Protein AF-A0A8H6CXV8-F1 (afdb_monomer_lite)

Sequence (121 aa):
MGSEIKETIWPDHPVPNKVKNLIHRFFELLDSQDSNVGDILADEIFAPDAHAQFGAQVFTGTEADLLFIAWVSMDLKNGEHVECEFVGRLQFEDAQGQKPKIKSYGIWADSSLLAKAIEKK

Foldseek 3Di:
DDDQCVVPDDDPPDQDVLVVVLVRVLVVLVPDPDPCSVVCCCPQAADVQADEDEDDDDDDDDPQKDKDKDKDWDQDPVRDIFIWIKIKMWGWDPSVDDRIHTRYIYIDTPCVRVVVRVPPD

Structure (mmCIF, N/CA/C/O backbone):
data_AF-A0A8H6CXV8-F1
#
_entry.id   AF-A0A8H6CXV8-F1
#
loop_
_atom_site.group_PDB
_atom_site.id
_atom_site.type_symbol
_atom_site.label_atom_id
_atom_site.label_alt_id
_atom_site.label_comp_id
_atom_site.label_asym_id
_atom_site.label_entity_id
_atom_site.label_seq_id
_atom_site.pdbx_PDB_ins_code
_atom_site.Cartn_x
_atom_site.Cartn_y
_atom_site.Cartn_z
_atom_site.occupancy
_atom_site.B_iso_or_equiv
_atom_site.auth_seq_id
_atom_site.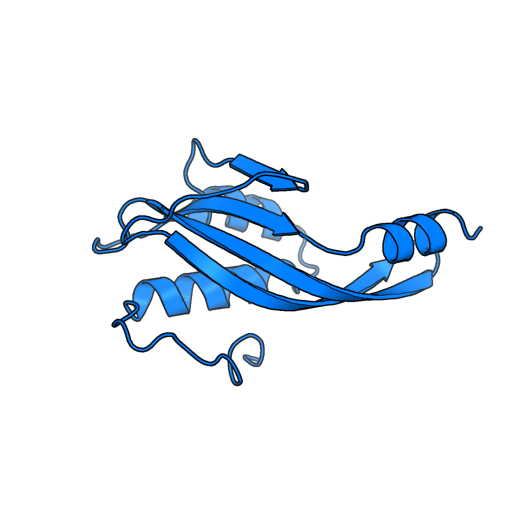auth_comp_id
_atom_site.auth_asym_id
_atom_site.auth_atom_id
_atom_site.pdbx_PDB_model_num
ATOM 1 N N . MET A 1 1 ? 4.090 19.402 0.349 1.00 33.19 1 MET A N 1
ATOM 2 C CA . MET A 1 1 ? 2.989 19.671 1.303 1.00 33.19 1 MET A CA 1
ATOM 3 C C . MET A 1 1 ? 1.665 19.271 0.657 1.00 33.19 1 MET A C 1
ATOM 5 O O . MET A 1 1 ? 1.073 20.084 -0.048 1.00 33.19 1 MET A O 1
ATOM 9 N N . GLY A 1 2 ? 1.234 18.033 0.920 1.00 46.00 2 GLY A N 1
ATOM 10 C CA . GLY A 1 2 ? -0.154 17.557 0.911 1.00 46.00 2 GLY A CA 1
ATOM 11 C C . GLY A 1 2 ? -0.923 17.686 -0.403 1.00 46.00 2 GLY A C 1
ATOM 12 O O . GLY A 1 2 ? -1.747 18.602 -0.548 1.00 46.00 2 GLY A O 1
ATOM 13 N N . SER A 1 3 ? -0.695 16.771 -1.341 1.00 52.19 3 SER A N 1
ATOM 14 C CA . SER A 1 3 ? -1.491 16.631 -2.577 1.00 52.19 3 SER A CA 1
ATOM 15 C C . SER A 1 3 ? -1.975 15.209 -2.863 1.00 52.19 3 SER A C 1
ATOM 17 O O . SER A 1 3 ? -2.804 15.027 -3.747 1.00 52.19 3 SER A O 1
ATOM 19 N N . GLU A 1 4 ? -1.540 14.224 -2.088 1.00 58.09 4 GLU A N 1
ATOM 20 C CA . GLU A 1 4 ? -1.535 12.808 -2.471 1.00 58.09 4 GLU A CA 1
ATOM 21 C C . GLU A 1 4 ? -2.951 12.206 -2.468 1.00 58.09 4 GLU A C 1
ATOM 23 O O . GLU A 1 4 ? -3.239 11.272 -3.207 1.00 58.09 4 GLU A O 1
ATOM 28 N N . ILE A 1 5 ? -3.870 12.790 -1.686 1.00 63.06 5 ILE A N 1
ATOM 29 C CA . ILE A 1 5 ? -5.283 12.372 -1.620 1.00 63.06 5 ILE A CA 1
ATOM 30 C C . ILE A 1 5 ? -6.288 13.505 -1.893 1.00 63.06 5 ILE A C 1
ATOM 32 O O . ILE A 1 5 ? -7.476 13.379 -1.589 1.00 63.06 5 ILE A O 1
ATOM 36 N N . LYS A 1 6 ? -5.839 14.654 -2.423 1.00 63.12 6 LYS A N 1
ATOM 37 C CA . LYS A 1 6 ? -6.711 15.835 -2.614 1.00 63.12 6 LYS A CA 1
ATOM 38 C C . LYS A 1 6 ? -7.843 15.592 -3.608 1.00 63.12 6 LYS A C 1
ATOM 40 O O . LYS A 1 6 ? -8.926 16.142 -3.434 1.00 63.12 6 LYS A O 1
ATOM 45 N N . GLU A 1 7 ? -7.590 14.763 -4.612 1.00 70.81 7 GLU A N 1
ATOM 46 C CA . GLU A 1 7 ? -8.563 14.400 -5.646 1.00 70.81 7 GLU A CA 1
ATOM 47 C C . GLU A 1 7 ? -9.193 13.022 -5.395 1.00 70.81 7 GLU A C 1
ATOM 49 O O . GLU A 1 7 ? -9.919 12.498 -6.237 1.00 70.81 7 GLU A O 1
ATOM 54 N N . THR A 1 8 ? -8.951 12.423 -4.221 1.00 75.38 8 THR A N 1
ATOM 55 C CA . THR A 1 8 ? -9.518 11.119 -3.875 1.00 75.38 8 THR A CA 1
ATOM 56 C C . THR A 1 8 ? -11.033 11.209 -3.738 1.00 75.38 8 THR A C 1
ATOM 58 O O . THR A 1 8 ? -11.567 11.866 -2.839 1.00 75.38 8 THR A O 1
ATOM 61 N N . ILE A 1 9 ? -11.727 10.473 -4.602 1.00 78.56 9 ILE A N 1
ATOM 62 C CA . ILE A 1 9 ? -13.159 10.219 -4.482 1.00 78.56 9 ILE A CA 1
ATOM 63 C C . ILE A 1 9 ? -13.344 9.126 -3.427 1.00 78.56 9 ILE A C 1
ATOM 65 O O . ILE A 1 9 ? -12.942 7.980 -3.620 1.00 78.56 9 ILE A O 1
ATOM 69 N N . TRP A 1 10 ? -13.924 9.492 -2.287 1.00 79.62 10 TRP A N 1
ATOM 70 C CA . TRP A 1 10 ? -14.222 8.546 -1.213 1.00 79.62 10 TRP A CA 1
ATOM 71 C C . TRP A 1 10 ? -15.539 7.811 -1.494 1.00 79.62 10 TRP A C 1
ATOM 73 O O . TRP A 1 10 ? -16.446 8.410 -2.073 1.00 79.62 10 TRP A O 1
ATOM 83 N N . PRO A 1 11 ? -15.672 6.544 -1.069 1.00 75.00 11 PRO A N 1
ATOM 84 C CA . PRO A 1 11 ? -16.929 5.816 -1.194 1.00 75.00 11 PRO A CA 1
ATOM 85 C C . PRO A 1 11 ? -18.032 6.458 -0.337 1.00 75.00 11 PRO A C 1
ATOM 87 O O . PRO A 1 11 ? -17.749 7.125 0.658 1.00 75.00 11 PRO A O 1
ATOM 90 N N . ASP A 1 12 ? -19.296 6.203 -0.693 1.00 72.81 12 ASP A N 1
ATOM 91 C CA . ASP A 1 12 ? -20.469 6.749 0.013 1.00 72.81 12 ASP A CA 1
ATOM 92 C C . ASP A 1 12 ? -20.591 6.260 1.468 1.00 72.81 12 ASP A C 1
ATOM 94 O O . ASP A 1 12 ? -21.276 6.877 2.287 1.00 72.81 12 ASP A O 1
ATOM 98 N N . HIS A 1 13 ? -19.917 5.159 1.822 1.00 74.38 13 HIS A N 1
ATOM 99 C CA . HIS A 1 13 ? -19.841 4.721 3.211 1.00 74.38 13 HIS A CA 1
ATOM 100 C C . HIS A 1 13 ? -18.845 5.596 4.000 1.00 74.38 13 HIS A C 1
ATOM 102 O O . HIS A 1 13 ? -17.766 5.930 3.503 1.00 74.38 13 HIS A O 1
ATOM 108 N N . PRO A 1 14 ? -19.149 5.957 5.259 1.00 74.44 14 PRO A N 1
ATOM 109 C CA . PRO A 1 14 ? -18.278 6.825 6.039 1.00 74.44 14 PRO A CA 1
ATOM 110 C C . PRO A 1 14 ? -16.946 6.130 6.359 1.00 74.44 14 PRO A C 1
ATOM 112 O O . PRO A 1 14 ? -16.880 5.230 7.196 1.00 74.44 14 PRO A O 1
ATOM 115 N N . VAL A 1 15 ? -15.869 6.576 5.709 1.00 78.12 15 VAL A N 1
ATOM 116 C CA . VAL A 1 15 ? -14.486 6.227 6.068 1.00 78.12 15 VAL A CA 1
ATOM 117 C C . VAL A 1 15 ? -14.028 7.143 7.212 1.00 78.12 15 VAL A C 1
ATOM 119 O O . VAL A 1 15 ? -14.034 8.368 7.033 1.00 78.12 15 VAL A O 1
ATOM 122 N N . PRO A 1 16 ? -13.607 6.609 8.376 1.00 84.94 16 PRO A N 1
ATOM 123 C CA . PRO A 1 16 ? -13.169 7.428 9.505 1.00 84.94 16 PRO A CA 1
ATOM 124 C C . PRO A 1 16 ? -12.003 8.358 9.144 1.00 84.94 16 PRO A C 1
ATOM 126 O O . PRO A 1 16 ? -11.038 7.940 8.506 1.00 84.94 16 PRO A O 1
ATOM 129 N N . ASN A 1 17 ? -12.023 9.603 9.635 1.00 82.69 17 ASN A N 1
ATOM 130 C CA . ASN A 1 17 ? -10.955 10.583 9.370 1.00 82.69 17 ASN A CA 1
ATOM 131 C C . ASN A 1 17 ? -9.560 10.082 9.779 1.00 82.69 17 ASN A C 1
ATOM 133 O O . ASN A 1 17 ? -8.568 10.432 9.151 1.00 82.69 17 ASN A O 1
ATOM 137 N N . LYS A 1 18 ? -9.476 9.224 10.803 1.00 82.25 18 LYS A N 1
ATOM 138 C CA . LYS A 1 18 ? -8.210 8.609 11.223 1.00 82.25 18 LYS A CA 1
ATOM 139 C C . LYS A 1 18 ? -7.630 7.683 10.155 1.00 82.25 18 LYS A C 1
ATOM 141 O O . LYS A 1 18 ? -6.426 7.708 9.939 1.00 82.25 18 LYS A O 1
ATOM 146 N N . VAL A 1 19 ? -8.483 6.916 9.474 1.00 84.38 19 VAL A N 1
ATOM 147 C CA . VAL A 1 19 ? -8.083 6.048 8.358 1.00 84.38 19 VAL A CA 1
ATOM 148 C C . VAL A 1 19 ? -7.614 6.904 7.183 1.00 84.38 19 VAL A C 1
ATOM 150 O O . VAL A 1 19 ? -6.556 6.639 6.627 1.00 84.38 19 VAL A O 1
ATOM 153 N N . LYS A 1 20 ? -8.320 8.000 6.872 1.00 83.62 20 LYS A N 1
ATOM 154 C CA . LYS A 1 20 ? -7.889 8.951 5.831 1.00 83.62 20 LYS A CA 1
ATOM 155 C C . LYS A 1 20 ? -6.518 9.562 6.135 1.00 83.62 20 LYS A C 1
ATOM 157 O O . LYS A 1 20 ? -5.662 9.607 5.258 1.00 83.62 20 LYS A O 1
ATOM 162 N N . ASN A 1 21 ? -6.291 9.974 7.382 1.00 85.44 21 ASN A N 1
ATOM 163 C CA . ASN A 1 21 ? -5.007 10.526 7.820 1.00 85.44 21 ASN A CA 1
ATOM 164 C C . ASN A 1 21 ? -3.883 9.480 7.786 1.00 85.44 21 ASN A C 1
ATOM 166 O O . ASN A 1 21 ? -2.755 9.817 7.437 1.00 85.44 21 ASN A O 1
ATOM 170 N N . LEU A 1 22 ? -4.180 8.220 8.123 1.00 86.06 22 LEU A N 1
ATOM 171 C CA . LEU A 1 22 ? -3.223 7.117 8.016 1.00 86.06 22 LEU A CA 1
ATOM 172 C C . LEU A 1 22 ? -2.824 6.870 6.555 1.00 86.06 22 LEU A C 1
ATOM 174 O O . LEU A 1 22 ? -1.637 6.758 6.270 1.00 86.06 22 LEU A O 1
ATOM 178 N N . ILE A 1 23 ? -3.796 6.843 5.637 1.00 84.25 23 ILE A N 1
ATOM 179 C CA . ILE A 1 23 ? -3.558 6.678 4.194 1.00 84.25 23 ILE A CA 1
ATOM 180 C C . ILE A 1 23 ? -2.730 7.845 3.645 1.00 84.25 23 ILE A C 1
ATOM 182 O O . ILE A 1 23 ? -1.753 7.613 2.941 1.00 84.25 23 ILE A O 1
ATOM 186 N N . HIS A 1 24 ? -3.072 9.087 4.007 1.00 86.00 24 HIS A N 1
ATOM 187 C CA . HIS A 1 24 ? -2.284 10.263 3.628 1.00 86.00 24 HIS A CA 1
ATOM 18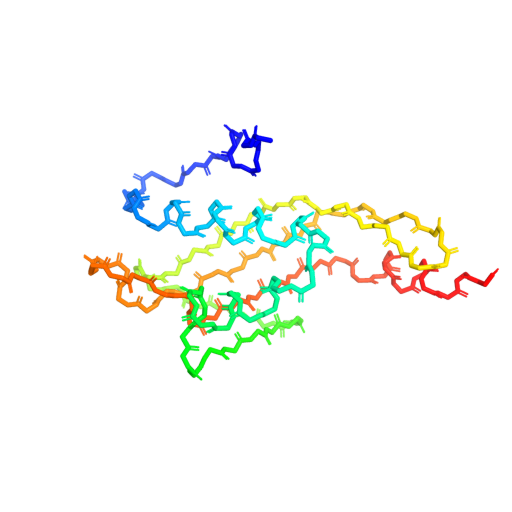8 C C . HIS A 1 24 ? -0.832 10.124 4.089 1.00 86.00 24 HIS A C 1
ATOM 190 O O . HIS A 1 24 ? 0.088 10.278 3.294 1.00 86.00 24 HIS A O 1
ATOM 196 N N . ARG A 1 25 ? -0.620 9.798 5.370 1.00 85.19 25 ARG A N 1
ATOM 197 C CA . ARG A 1 25 ? 0.723 9.650 5.939 1.00 85.19 25 ARG A CA 1
ATOM 198 C C . ARG A 1 25 ? 1.500 8.506 5.290 1.00 85.19 25 ARG A C 1
ATOM 200 O O . ARG A 1 25 ? 2.704 8.622 5.117 1.00 85.19 25 ARG A O 1
ATOM 207 N N . PHE A 1 26 ? 0.828 7.413 4.941 1.00 86.50 26 PHE A N 1
ATOM 208 C CA . PHE A 1 26 ? 1.444 6.300 4.231 1.00 86.50 26 PHE A CA 1
ATOM 209 C C . PHE A 1 26 ? 1.986 6.732 2.863 1.00 86.50 26 PHE A C 1
ATOM 211 O O . PHE A 1 26 ? 3.162 6.507 2.601 1.00 86.50 26 PHE A O 1
ATOM 218 N N . PHE A 1 27 ? 1.178 7.394 2.028 1.00 83.00 27 PHE A N 1
ATOM 219 C CA . PHE A 1 27 ? 1.639 7.865 0.715 1.00 83.00 27 PHE A CA 1
ATOM 220 C C . PHE A 1 27 ? 2.701 8.961 0.818 1.00 83.00 27 PHE A C 1
ATOM 222 O O . PHE A 1 27 ? 3.706 8.893 0.124 1.00 83.00 27 PHE A O 1
ATOM 229 N N . GLU A 1 28 ? 2.550 9.892 1.759 1.00 85.81 28 GLU A N 1
ATOM 230 C CA . GLU A 1 28 ? 3.559 10.925 2.018 1.00 85.81 28 GLU A CA 1
ATOM 231 C C . GLU A 1 28 ? 4.918 10.323 2.416 1.00 85.81 28 GLU A C 1
ATOM 233 O O . GLU A 1 28 ? 5.966 10.820 2.009 1.00 85.81 28 GLU A O 1
ATOM 238 N N . LEU A 1 29 ? 4.915 9.230 3.188 1.00 83.19 29 LEU A N 1
ATOM 239 C CA . LEU A 1 29 ? 6.134 8.498 3.528 1.00 83.19 29 LEU A CA 1
ATOM 240 C C . LEU A 1 29 ? 6.715 7.752 2.324 1.00 83.19 29 LEU A C 1
ATOM 242 O O . LEU A 1 29 ? 7.930 7.748 2.172 1.00 83.19 29 LEU A O 1
ATOM 246 N N . LEU A 1 30 ? 5.882 7.145 1.472 1.00 79.88 30 LEU A N 1
ATOM 247 C CA . LEU A 1 30 ? 6.355 6.468 0.259 1.00 79.88 30 LEU A CA 1
ATOM 248 C C . LEU A 1 30 ? 6.999 7.430 -0.750 1.00 79.88 30 LEU A C 1
ATOM 250 O O . LEU A 1 30 ? 7.944 7.033 -1.428 1.00 79.88 30 LEU A O 1
ATOM 254 N N . ASP A 1 31 ? 6.523 8.673 -0.815 1.00 80.62 31 ASP A N 1
ATOM 255 C CA . ASP A 1 31 ? 7.089 9.718 -1.675 1.00 80.62 31 ASP A CA 1
ATOM 256 C C . ASP A 1 31 ? 8.349 10.374 -1.075 1.00 80.62 31 ASP A C 1
ATOM 258 O O . ASP A 1 31 ? 9.085 11.082 -1.770 1.00 80.62 31 ASP A O 1
ATOM 262 N N . SER A 1 32 ? 8.626 10.154 0.215 1.00 80.56 32 SER A N 1
ATOM 263 C CA . SER A 1 32 ? 9.823 10.683 0.870 1.00 80.56 32 SER A CA 1
ATOM 264 C C . SER A 1 32 ? 11.077 9.884 0.503 1.00 80.56 32 SER A C 1
ATOM 266 O O . SER A 1 32 ? 11.073 8.657 0.428 1.00 80.56 32 SER A O 1
ATOM 268 N N . GLN A 1 33 ? 12.195 10.594 0.330 1.00 76.50 33 GLN A N 1
ATOM 269 C CA . GLN A 1 33 ? 13.518 10.004 0.087 1.00 76.50 33 GLN A CA 1
ATOM 270 C C . GLN A 1 33 ? 14.359 9.857 1.367 1.00 76.50 33 GLN A C 1
ATOM 272 O O . GLN A 1 33 ? 15.539 9.503 1.292 1.00 76.50 33 GLN A O 1
ATOM 277 N N . ASP A 1 34 ? 13.785 10.141 2.539 1.00 81.31 34 ASP A N 1
ATOM 278 C CA . ASP A 1 34 ? 14.510 10.076 3.807 1.00 81.31 34 ASP A CA 1
ATOM 279 C C . ASP A 1 34 ? 14.862 8.627 4.191 1.00 81.31 34 ASP A C 1
ATOM 281 O O . ASP A 1 34 ? 14.101 7.679 3.990 1.00 81.31 34 ASP A O 1
ATOM 285 N N . SER A 1 35 ? 16.034 8.433 4.797 1.00 80.81 35 SER A N 1
ATOM 286 C CA . SER A 1 35 ? 16.547 7.092 5.112 1.00 80.81 35 SER A CA 1
ATOM 287 C C . SER A 1 35 ? 15.816 6.385 6.259 1.00 80.81 35 SER A C 1
ATOM 289 O O . SER A 1 35 ? 15.900 5.165 6.364 1.00 80.81 35 SER A O 1
ATOM 291 N N . ASN A 1 36 ? 15.100 7.125 7.109 1.00 83.69 36 ASN A N 1
ATOM 292 C CA . ASN A 1 36 ? 14.343 6.604 8.255 1.00 83.69 36 ASN A CA 1
ATOM 293 C C . ASN A 1 36 ? 12.887 6.240 7.916 1.00 83.69 36 ASN A C 1
ATOM 295 O O . ASN A 1 36 ? 12.154 5.776 8.788 1.00 83.69 36 ASN A O 1
ATOM 299 N N . VAL A 1 37 ? 12.457 6.439 6.666 1.00 81.56 37 VAL A N 1
ATOM 300 C CA . VAL A 1 37 ? 11.090 6.135 6.213 1.00 81.56 37 VAL A CA 1
ATOM 301 C C . VAL A 1 37 ? 10.728 4.676 6.483 1.00 81.56 37 VAL A C 1
ATOM 303 O O . VAL A 1 37 ? 9.622 4.395 6.939 1.00 81.56 37 VAL A O 1
ATOM 306 N N . GLY A 1 38 ? 11.666 3.749 6.259 1.00 72.12 38 GLY A N 1
ATOM 307 C CA . GLY A 1 38 ? 11.448 2.318 6.485 1.00 72.12 38 GLY A CA 1
ATOM 308 C C . GLY A 1 38 ? 11.086 1.982 7.935 1.00 72.12 38 GLY A C 1
ATOM 309 O O . GLY A 1 38 ? 10.135 1.236 8.165 1.00 72.12 38 GLY A O 1
ATOM 310 N N . ASP A 1 39 ? 11.785 2.583 8.900 1.00 80.62 39 ASP A N 1
ATOM 311 C CA . ASP A 1 39 ? 11.534 2.363 10.328 1.00 80.62 39 ASP A CA 1
ATOM 312 C C . ASP A 1 39 ? 10.170 2.939 10.737 1.00 80.62 39 ASP A C 1
ATOM 314 O O . ASP A 1 39 ? 9.379 2.277 11.406 1.00 80.62 39 ASP A O 1
ATOM 318 N N . ILE A 1 40 ? 9.832 4.138 10.246 1.00 82.06 40 ILE A N 1
ATOM 319 C CA . ILE A 1 40 ? 8.536 4.780 10.518 1.00 82.06 40 ILE A CA 1
ATOM 320 C C . ILE A 1 40 ? 7.386 3.951 9.931 1.00 82.06 40 ILE A C 1
ATOM 322 O O . ILE A 1 40 ? 6.352 3.771 10.580 1.00 82.06 40 ILE A O 1
ATOM 326 N N . LEU A 1 41 ? 7.551 3.425 8.712 1.00 79.62 41 LEU A N 1
ATOM 327 C CA . LEU A 1 41 ? 6.562 2.545 8.092 1.00 79.62 41 LEU A CA 1
ATOM 328 C C . LEU A 1 41 ? 6.334 1.290 8.947 1.00 79.62 41 LEU A C 1
ATOM 330 O O . LEU A 1 41 ? 5.183 0.935 9.204 1.00 79.62 41 LEU A O 1
ATOM 334 N N . ALA A 1 42 ? 7.402 0.640 9.413 1.00 76.44 42 ALA A N 1
ATOM 335 C CA . ALA A 1 42 ? 7.305 -0.581 10.209 1.00 76.44 42 ALA A CA 1
ATOM 336 C C . ALA A 1 42 ? 6.681 -0.345 11.598 1.00 76.44 42 ALA A C 1
ATOM 338 O O . ALA A 1 42 ? 5.786 -1.086 12.006 1.00 76.44 42 ALA A O 1
ATOM 339 N N . ASP A 1 43 ? 7.110 0.699 12.307 1.00 80.75 43 ASP A N 1
ATOM 340 C CA . ASP A 1 43 ? 6.709 0.929 13.698 1.00 80.75 43 ASP A CA 1
ATOM 341 C C . ASP A 1 43 ? 5.327 1.589 13.812 1.00 80.75 43 ASP A C 1
ATOM 343 O O . ASP A 1 43 ? 4.499 1.225 14.666 1.00 80.75 43 ASP A O 1
ATOM 347 N N . GLU A 1 44 ? 5.053 2.564 12.943 1.00 83.81 44 GLU A N 1
ATOM 348 C CA . GLU A 1 44 ? 3.900 3.453 13.081 1.00 83.81 44 GLU A CA 1
ATOM 349 C C . GLU A 1 44 ? 2.763 3.158 12.102 1.00 83.81 44 GLU A C 1
ATOM 351 O O . GLU A 1 44 ? 1.606 3.405 12.449 1.00 83.81 44 GLU A O 1
ATOM 356 N N . ILE A 1 45 ? 3.061 2.636 10.907 1.00 85.38 45 ILE A N 1
ATOM 357 C CA . ILE A 1 45 ? 2.063 2.472 9.838 1.00 85.38 45 ILE A CA 1
ATOM 358 C C . ILE A 1 45 ? 1.561 1.029 9.738 1.00 85.38 45 ILE A C 1
ATOM 360 O O . ILE A 1 45 ? 0.347 0.796 9.701 1.00 85.38 45 ILE A O 1
ATOM 364 N N . PHE A 1 46 ? 2.471 0.057 9.739 1.00 81.75 46 PHE A N 1
ATOM 365 C CA . PHE A 1 46 ? 2.131 -1.358 9.652 1.00 81.75 46 PHE A CA 1
ATOM 366 C C . PHE A 1 46 ? 1.872 -1.991 11.030 1.00 81.75 46 PHE A C 1
ATOM 368 O O . PHE A 1 46 ? 2.408 -1.590 12.073 1.00 81.75 46 PHE A O 1
ATOM 375 N N . ALA A 1 47 ? 0.984 -2.984 11.044 1.00 80.50 47 ALA A N 1
ATOM 376 C CA . ALA A 1 47 ? 0.845 -3.907 12.165 1.00 80.50 47 ALA A CA 1
ATOM 377 C C . ALA A 1 47 ? 2.065 -4.851 12.238 1.00 80.50 47 ALA A C 1
ATOM 379 O O . ALA A 1 47 ? 2.672 -5.133 11.204 1.00 80.50 47 ALA A O 1
ATOM 380 N N . PRO A 1 48 ? 2.43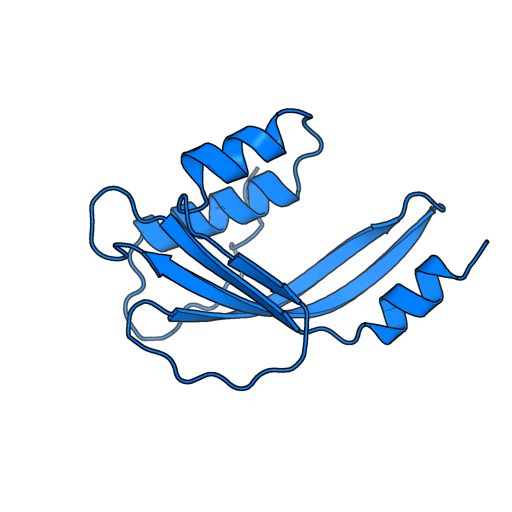3 -5.370 13.426 1.00 71.31 48 PRO A N 1
ATOM 381 C CA . PRO A 1 48 ? 3.582 -6.271 13.567 1.00 71.31 48 PRO A CA 1
ATOM 382 C C . PRO A 1 48 ? 3.492 -7.551 12.719 1.00 71.31 48 PRO A C 1
ATOM 384 O O . PRO A 1 48 ? 4.515 -8.139 12.386 1.00 71.31 48 PRO A O 1
ATOM 387 N N . ASP A 1 49 ? 2.275 -7.988 12.387 1.00 73.94 49 ASP A N 1
ATOM 388 C CA . ASP A 1 49 ? 1.973 -9.155 11.552 1.00 73.94 49 ASP A CA 1
ATOM 389 C C . ASP A 1 49 ? 1.520 -8.764 10.134 1.00 73.94 49 ASP A C 1
ATOM 391 O O . ASP A 1 49 ? 0.850 -9.541 9.452 1.00 73.94 49 ASP A O 1
ATOM 395 N N . ALA A 1 50 ? 1.838 -7.545 9.690 1.00 67.81 50 ALA A N 1
ATOM 396 C CA . ALA A 1 50 ? 1.375 -7.061 8.404 1.00 67.81 50 ALA A CA 1
ATOM 397 C C . ALA A 1 50 ? 2.083 -7.743 7.227 1.00 67.81 50 ALA A C 1
ATOM 399 O O . ALA A 1 50 ? 3.285 -8.015 7.252 1.00 67.81 50 ALA A O 1
ATOM 400 N N . HIS A 1 51 ? 1.331 -7.949 6.147 1.00 64.75 51 HIS A N 1
ATOM 401 C CA . HIS A 1 51 ? 1.841 -8.527 4.906 1.00 64.75 51 HIS A CA 1
ATOM 402 C C . HIS A 1 51 ? 1.608 -7.583 3.721 1.00 64.75 51 HIS A C 1
ATOM 404 O O . HIS A 1 51 ? 0.474 -7.171 3.455 1.00 64.75 51 HIS A O 1
ATOM 410 N N . ALA A 1 52 ? 2.678 -7.287 2.977 1.00 54.19 52 ALA A N 1
ATOM 411 C CA . ALA A 1 52 ? 2.607 -6.624 1.678 1.00 54.19 52 ALA A CA 1
ATOM 412 C C . ALA A 1 52 ? 2.651 -7.674 0.561 1.00 54.19 52 ALA A C 1
ATOM 414 O O . ALA A 1 52 ? 3.515 -8.554 0.568 1.00 54.19 52 ALA A O 1
ATOM 415 N N . GLN A 1 53 ? 1.723 -7.597 -0.391 1.00 61.84 53 GLN A N 1
ATOM 416 C CA . GLN A 1 53 ? 1.603 -8.578 -1.466 1.00 61.84 53 GLN A CA 1
ATOM 417 C C . GLN A 1 53 ? 1.436 -7.902 -2.827 1.00 61.84 53 GLN A C 1
ATOM 419 O O . GLN A 1 53 ? 0.638 -6.988 -3.002 1.00 61.84 53 GLN A O 1
ATOM 424 N N . PHE A 1 54 ? 2.159 -8.402 -3.824 1.00 54.38 54 PHE A N 1
ATOM 425 C CA . PHE A 1 54 ? 2.118 -7.905 -5.196 1.00 54.38 54 PHE A CA 1
ATOM 426 C C . PHE A 1 54 ? 1.720 -9.075 -6.110 1.00 54.38 54 PHE A C 1
ATOM 428 O O . PHE A 1 54 ? 2.456 -10.059 -6.182 1.00 54.38 54 PHE A O 1
ATOM 435 N N . GLY A 1 55 ? 0.557 -9.016 -6.776 1.00 53.94 55 GLY A N 1
ATOM 436 C CA . GLY A 1 55 ? 0.145 -10.033 -7.764 1.00 53.94 55 GLY A CA 1
ATOM 437 C C . GLY A 1 55 ? -1.213 -10.729 -7.553 1.00 53.94 55 GLY A C 1
ATOM 438 O O . GLY A 1 55 ? -1.909 -10.526 -6.564 1.00 53.94 55 GLY A O 1
ATOM 439 N N . ALA A 1 56 ? -1.604 -11.533 -8.552 1.00 43.03 56 ALA A N 1
ATOM 440 C CA . ALA A 1 56 ? -2.968 -11.991 -8.857 1.00 43.03 56 ALA A CA 1
ATOM 441 C C . ALA A 1 56 ? -3.676 -12.810 -7.755 1.00 43.03 56 ALA A C 1
ATOM 443 O O . ALA A 1 56 ? -3.409 -13.999 -7.586 1.00 43.03 56 ALA A O 1
ATOM 444 N N . GLN A 1 57 ? -4.649 -12.197 -7.073 1.00 50.62 57 GLN A N 1
ATOM 445 C CA . GLN A 1 57 ? -5.617 -12.861 -6.191 1.00 50.62 57 GLN A CA 1
ATOM 446 C C . GLN A 1 57 ? -6.979 -12.142 -6.244 1.00 50.62 57 GLN A C 1
ATOM 448 O O . GLN A 1 57 ? -7.052 -10.965 -6.586 1.00 50.62 57 GLN A O 1
ATOM 453 N N . VAL A 1 58 ? -8.057 -12.867 -5.923 1.00 42.94 58 VAL A N 1
ATOM 454 C CA . VAL A 1 58 ? -9.439 -12.359 -5.814 1.00 42.94 58 VAL A CA 1
ATOM 455 C C . VAL A 1 58 ? -9.782 -12.178 -4.336 1.00 42.94 58 VAL A C 1
ATOM 457 O O . VAL A 1 58 ? -9.463 -13.053 -3.532 1.00 42.94 58 VAL A O 1
ATOM 460 N N . PHE A 1 59 ? -10.457 -11.079 -3.981 1.00 47.09 59 PHE A N 1
ATOM 461 C CA . PHE A 1 59 ? -10.784 -10.748 -2.591 1.00 47.09 59 PHE A CA 1
ATOM 462 C C . PHE A 1 59 ? -12.276 -10.510 -2.365 1.00 47.09 59 PHE A C 1
ATOM 464 O O . PHE A 1 59 ? -12.991 -10.021 -3.236 1.00 47.09 59 PHE A O 1
ATOM 471 N N . THR A 1 60 ? -12.714 -10.820 -1.148 1.00 41.62 60 THR A N 1
ATOM 472 C CA . THR A 1 60 ? -14.022 -10.477 -0.575 1.00 41.62 60 THR A CA 1
ATOM 473 C C . THR A 1 60 ? -13.800 -9.529 0.601 1.00 41.62 60 THR A C 1
ATOM 475 O O . THR A 1 60 ? -13.074 -9.886 1.530 1.00 41.62 60 THR A O 1
ATOM 478 N N . GLY A 1 61 ? -14.392 -8.333 0.550 1.00 44.97 61 GLY A N 1
ATOM 479 C CA . GLY A 1 61 ? -14.189 -7.285 1.556 1.00 44.97 61 GLY A CA 1
ATOM 480 C C . GLY A 1 61 ? -15.067 -7.425 2.803 1.00 44.97 61 GLY A C 1
ATOM 481 O O . GLY A 1 61 ? -16.192 -7.920 2.738 1.00 44.97 61 GLY A O 1
ATOM 482 N N . THR A 1 62 ? -14.542 -6.958 3.936 1.00 55.00 62 THR A N 1
ATOM 483 C CA . THR A 1 62 ? -15.282 -6.656 5.176 1.00 55.00 62 THR A CA 1
ATOM 484 C C . THR A 1 62 ? -15.178 -5.149 5.464 1.00 55.00 62 THR A C 1
ATOM 486 O O . THR A 1 62 ? -14.479 -4.439 4.751 1.00 55.00 62 THR A O 1
ATOM 489 N N . GLU A 1 63 ? -15.844 -4.625 6.500 1.00 56.97 63 GLU A N 1
ATOM 490 C CA . GLU A 1 63 ? -15.884 -3.174 6.805 1.00 56.97 63 GLU A CA 1
ATOM 491 C C . GLU A 1 63 ? -14.510 -2.495 7.031 1.00 56.97 63 GLU A C 1
ATOM 493 O O . GLU A 1 63 ? -14.432 -1.268 7.050 1.00 56.97 63 GLU A O 1
ATOM 498 N N . ALA A 1 64 ? -13.425 -3.259 7.195 1.00 70.50 64 ALA A N 1
ATOM 499 C CA . ALA A 1 64 ? -12.061 -2.757 7.404 1.00 70.50 64 ALA A CA 1
ATOM 500 C C . ALA A 1 64 ? -11.158 -2.910 6.163 1.00 70.50 64 ALA A C 1
ATOM 502 O O . ALA A 1 64 ? -9.937 -3.010 6.292 1.00 70.50 64 ALA A O 1
ATOM 503 N N . ASP A 1 65 ? -11.752 -2.972 4.974 1.00 78.81 65 ASP A N 1
ATOM 504 C CA . ASP A 1 65 ? -11.064 -3.202 3.707 1.00 78.81 65 ASP A CA 1
ATOM 505 C C . ASP A 1 65 ? -11.349 -2.058 2.726 1.00 78.81 65 ASP A C 1
ATOM 507 O O . ASP A 1 65 ? -12.506 -1.740 2.452 1.00 78.81 65 ASP A O 1
ATOM 511 N N . LEU A 1 66 ? -10.297 -1.423 2.212 1.00 82.38 66 LEU A N 1
ATOM 512 C CA . LEU A 1 66 ? -10.386 -0.332 1.247 1.00 82.38 66 LEU A CA 1
ATOM 513 C C . LEU A 1 66 ? -9.729 -0.749 -0.063 1.00 82.38 66 LEU A C 1
ATOM 515 O O . LEU A 1 66 ? -8.513 -0.919 -0.125 1.00 82.38 66 LEU A O 1
ATOM 519 N N . LEU A 1 67 ? -10.532 -0.836 -1.120 1.00 84.06 67 LEU A N 1
ATOM 520 C CA . LEU A 1 67 ? -10.049 -0.940 -2.492 1.00 84.06 67 LEU A CA 1
ATOM 521 C C . LEU A 1 67 ? -10.022 0.457 -3.115 1.00 84.06 67 LEU A C 1
ATOM 523 O O . LEU A 1 67 ? -10.999 1.199 -3.014 1.00 84.06 67 LEU A O 1
ATOM 527 N N . PHE A 1 68 ? -8.924 0.812 -3.766 1.00 77.94 68 PHE A N 1
ATOM 528 C CA . PHE A 1 68 ? -8.778 2.081 -4.463 1.00 77.94 68 PHE A CA 1
ATOM 529 C C . PHE A 1 68 ? -8.054 1.885 -5.790 1.00 77.94 68 PHE A C 1
ATOM 531 O O . PHE A 1 68 ? -7.330 0.913 -5.991 1.00 77.94 68 PHE A O 1
ATOM 538 N N . ILE A 1 69 ? -8.268 2.825 -6.700 1.00 82.69 69 ILE A N 1
ATOM 539 C CA . ILE A 1 69 ? -7.526 2.933 -7.950 1.00 82.69 69 ILE A CA 1
ATOM 540 C C . ILE A 1 69 ? -6.681 4.191 -7.828 1.00 82.69 69 ILE A C 1
ATOM 542 O O . ILE A 1 69 ? -7.176 5.229 -7.387 1.00 82.69 69 ILE A O 1
ATOM 546 N N . ALA A 1 70 ? -5.405 4.078 -8.153 1.00 79.44 70 ALA A N 1
ATOM 547 C CA . ALA A 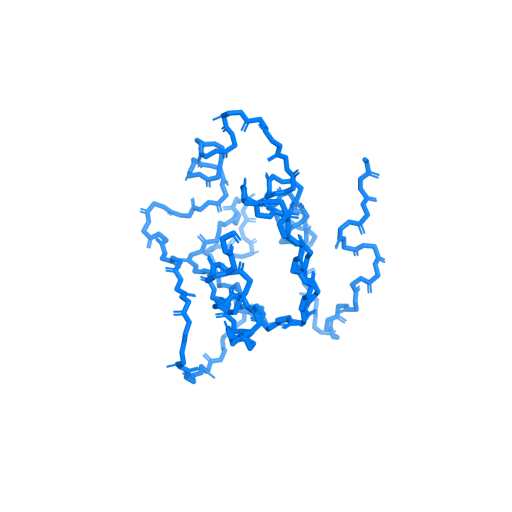1 70 ? -4.455 5.166 -8.058 1.00 79.44 70 ALA A CA 1
ATOM 548 C C . ALA A 1 70 ? -3.490 5.131 -9.238 1.00 79.44 70 ALA A C 1
ATOM 550 O O . ALA A 1 70 ? -3.408 4.164 -9.994 1.00 79.44 70 ALA A O 1
ATOM 551 N N . TRP A 1 71 ? -2.764 6.225 -9.388 1.00 82.62 71 TRP A N 1
ATOM 552 C CA . TRP A 1 71 ? -1.712 6.373 -10.374 1.00 82.62 71 TRP A CA 1
ATOM 553 C C . TRP A 1 71 ? -0.371 6.411 -9.654 1.00 82.62 71 TRP A C 1
ATOM 555 O O . TRP A 1 71 ? -0.261 7.036 -8.600 1.00 82.62 71 TRP A O 1
ATOM 565 N N . VAL A 1 72 ? 0.631 5.724 -10.195 1.00 82.69 72 VAL A N 1
ATOM 566 C CA . VAL A 1 72 ? 1.993 5.729 -9.664 1.00 82.69 72 VAL A CA 1
ATOM 567 C C . VAL A 1 72 ? 2.961 6.205 -10.734 1.00 82.69 72 VAL A C 1
ATOM 569 O O . VAL A 1 72 ? 2.858 5.823 -11.898 1.00 82.69 72 VAL A O 1
ATOM 572 N N . SER A 1 73 ? 3.900 7.042 -10.312 1.00 84.75 73 SER A N 1
ATOM 573 C CA . SER A 1 73 ? 5.006 7.548 -11.115 1.00 84.75 73 SER A CA 1
ATOM 574 C C . SER A 1 73 ? 6.301 7.163 -10.398 1.00 84.75 73 SER A C 1
ATOM 576 O O . SER A 1 73 ? 6.433 7.380 -9.194 1.00 84.75 73 SER A O 1
ATOM 578 N N . MET A 1 74 ? 7.206 6.482 -11.097 1.00 82.38 74 MET A N 1
ATOM 579 C CA . MET A 1 74 ? 8.417 5.883 -10.537 1.00 82.38 74 MET A CA 1
ATOM 580 C C . MET A 1 74 ? 9.637 6.259 -11.369 1.00 82.38 74 MET A C 1
ATOM 582 O O . MET A 1 74 ? 9.718 5.924 -12.551 1.00 82.38 74 MET A O 1
ATOM 586 N N . ASP A 1 75 ? 10.637 6.842 -10.715 1.00 84.44 75 ASP A N 1
ATOM 587 C CA . ASP A 1 75 ? 11.976 7.001 -11.276 1.00 84.44 75 ASP A CA 1
ATOM 588 C C . ASP A 1 75 ? 12.857 5.812 -10.883 1.00 84.44 75 ASP A C 1
ATOM 590 O O . ASP A 1 75 ? 13.099 5.529 -9.705 1.00 84.44 75 ASP A O 1
ATOM 594 N N . LEU A 1 76 ? 13.354 5.092 -11.885 1.00 83.69 76 LEU A N 1
ATOM 595 C CA . LEU A 1 76 ? 14.229 3.945 -11.693 1.00 83.69 76 LEU A CA 1
ATOM 596 C C . LEU A 1 76 ? 15.695 4.385 -11.637 1.00 83.69 76 LEU A C 1
ATOM 598 O O . LEU A 1 76 ? 16.122 5.356 -12.259 1.00 83.69 76 LEU A O 1
ATOM 602 N N . LYS A 1 77 ? 16.525 3.609 -10.930 1.00 81.81 77 LYS A N 1
ATOM 603 C CA . LYS A 1 77 ? 17.967 3.895 -10.788 1.00 81.81 77 LYS A CA 1
ATOM 604 C C . LYS A 1 77 ? 18.738 3.891 -12.114 1.00 81.81 77 LYS A C 1
ATOM 606 O O . LYS A 1 77 ? 19.836 4.435 -12.163 1.00 81.81 77 LYS A O 1
ATOM 611 N N . ASN A 1 78 ? 18.201 3.261 -13.160 1.00 83.50 78 ASN A N 1
ATOM 612 C CA . ASN A 1 78 ? 18.770 3.289 -14.511 1.00 83.50 78 ASN A CA 1
ATOM 613 C C . ASN A 1 78 ? 18.398 4.564 -15.295 1.00 83.50 78 ASN A C 1
ATOM 615 O O . ASN A 1 78 ? 18.824 4.706 -16.435 1.00 83.50 78 ASN A O 1
ATOM 619 N N . GLY A 1 79 ? 17.644 5.490 -14.695 1.00 84.62 79 GLY A N 1
ATOM 620 C CA . GLY A 1 79 ? 17.206 6.736 -15.322 1.00 84.62 79 GLY A CA 1
ATOM 621 C C . GLY A 1 79 ? 15.926 6.611 -16.148 1.00 84.62 79 GLY A C 1
ATOM 622 O O . GLY A 1 79 ? 15.488 7.609 -16.714 1.00 84.62 79 GLY A O 1
ATOM 623 N N . GLU A 1 80 ? 15.318 5.423 -16.225 1.00 87.06 80 GLU A N 1
ATOM 624 C CA . GLU A 1 80 ? 14.004 5.259 -16.846 1.00 87.06 80 GLU A CA 1
ATOM 625 C C . GLU A 1 80 ? 12.896 5.723 -15.895 1.00 87.06 80 GLU A C 1
ATOM 627 O O . GLU A 1 80 ? 12.969 5.541 -14.679 1.00 87.06 80 GLU A O 1
ATOM 632 N N . HIS A 1 81 ? 11.843 6.276 -16.483 1.00 85.25 81 HIS A N 1
ATOM 633 C CA . HIS A 1 81 ? 10.656 6.741 -15.785 1.00 85.25 81 HIS A CA 1
ATOM 634 C C . HIS A 1 81 ? 9.469 5.854 -16.162 1.00 85.25 81 HIS A C 1
ATOM 636 O O . HIS A 1 81 ? 9.244 5.585 -17.347 1.00 85.25 81 HIS A O 1
ATOM 642 N N . VAL A 1 82 ? 8.726 5.379 -15.167 1.00 84.81 82 VAL A N 1
ATOM 643 C CA . VAL A 1 82 ? 7.563 4.509 -15.358 1.00 84.81 82 VAL A CA 1
ATOM 644 C C . VAL A 1 82 ? 6.354 5.129 -14.698 1.00 84.81 82 VAL A C 1
ATOM 646 O O . VAL A 1 82 ? 6.360 5.443 -13.516 1.00 84.81 82 VAL A O 1
ATOM 649 N N . GLU A 1 83 ? 5.291 5.218 -15.474 1.00 86.25 83 GLU A N 1
ATOM 650 C CA . GLU A 1 83 ? 4.020 5.778 -15.066 1.00 86.25 83 GLU A CA 1
ATOM 651 C C . GLU A 1 83 ? 2.922 4.763 -15.375 1.00 86.25 83 GLU A C 1
ATOM 653 O O . GLU A 1 83 ? 2.820 4.278 -16.508 1.00 86.25 83 GLU A O 1
ATOM 658 N N . CYS A 1 84 ? 2.139 4.376 -14.366 1.00 82.56 84 CYS A N 1
ATOM 659 C CA . CYS A 1 84 ? 1.032 3.451 -14.571 1.00 82.56 84 CYS A CA 1
ATOM 660 C C . CYS A 1 84 ? -0.113 3.621 -13.571 1.00 82.56 84 CYS A C 1
ATOM 662 O O . CYS A 1 84 ? 0.053 4.057 -12.433 1.00 82.56 84 CYS A O 1
ATOM 664 N N . GLU A 1 85 ? -1.301 3.222 -14.015 1.00 86.62 85 GLU A N 1
ATOM 665 C CA . GLU A 1 85 ? -2.453 3.023 -13.145 1.00 86.62 85 GLU A CA 1
ATOM 666 C C . GLU A 1 85 ? -2.312 1.694 -12.393 1.00 86.62 85 GLU A C 1
ATOM 668 O O . GLU A 1 85 ? -1.880 0.679 -12.954 1.00 86.62 85 GLU A O 1
ATOM 673 N N . PHE A 1 86 ? -2.711 1.686 -11.126 1.00 85.62 86 PHE A N 1
ATOM 674 C CA . PHE A 1 86 ? -2.770 0.490 -10.307 1.00 85.62 86 PHE A CA 1
ATOM 675 C C . PHE A 1 86 ? -4.032 0.456 -9.450 1.00 85.62 86 PHE A C 1
ATOM 677 O O . PHE A 1 86 ? -4.599 1.477 -9.064 1.00 85.62 86 PHE A O 1
ATOM 684 N N . VAL A 1 87 ? -4.452 -0.755 -9.109 1.00 87.44 87 VAL A N 1
ATOM 685 C CA . VAL A 1 87 ? -5.445 -1.009 -8.072 1.00 87.44 87 VAL A CA 1
ATOM 686 C C . VAL A 1 87 ? -4.697 -1.331 -6.788 1.00 87.44 87 VAL A C 1
ATOM 688 O O . VAL A 1 87 ? -3.837 -2.212 -6.771 1.00 87.44 87 VAL A O 1
ATOM 691 N N . GLY A 1 88 ? -5.014 -0.621 -5.713 1.00 85.56 88 GLY A N 1
ATOM 692 C CA . GLY A 1 88 ? -4.496 -0.863 -4.377 1.00 85.56 88 GLY A CA 1
ATOM 693 C C . GLY A 1 88 ? -5.584 -1.390 -3.447 1.00 85.56 88 GLY A C 1
ATOM 694 O O . GLY A 1 88 ? -6.750 -1.009 -3.548 1.00 85.56 88 GLY A O 1
ATOM 695 N N . ARG A 1 89 ? -5.210 -2.264 -2.515 1.00 86.12 89 ARG A N 1
ATOM 696 C CA . ARG A 1 89 ? -6.077 -2.732 -1.429 1.00 86.12 89 ARG A CA 1
ATOM 697 C C . ARG A 1 89 ? -5.377 -2.533 -0.101 1.00 86.12 89 ARG A C 1
ATOM 699 O O . ARG A 1 89 ? -4.248 -2.983 0.070 1.00 86.12 89 ARG A O 1
ATOM 706 N N . LEU A 1 90 ? -6.063 -1.904 0.838 1.00 86.62 90 LEU A N 1
ATOM 707 C CA . LEU A 1 90 ? -5.600 -1.709 2.201 1.00 86.62 90 LEU A CA 1
ATOM 708 C C . LEU A 1 90 ? -6.577 -2.362 3.163 1.00 86.62 90 LEU A C 1
ATOM 710 O O . LEU A 1 90 ? -7.735 -1.965 3.249 1.00 86.62 90 LEU A O 1
ATOM 714 N N . GLN A 1 91 ? -6.083 -3.335 3.918 1.00 85.69 91 GLN A N 1
ATOM 715 C CA . GLN A 1 91 ? -6.817 -3.912 5.032 1.00 85.69 91 GLN A CA 1
ATOM 716 C C . GLN A 1 91 ? -6.300 -3.317 6.336 1.00 85.69 91 GLN A C 1
ATOM 718 O O . GLN A 1 91 ? -5.089 -3.280 6.568 1.00 85.69 91 GLN A O 1
ATOM 723 N N . PHE A 1 92 ? -7.213 -2.890 7.202 1.00 84.12 92 PHE A N 1
ATOM 724 C CA . PHE A 1 92 ? -6.889 -2.229 8.460 1.00 84.12 92 PHE A CA 1
ATOM 725 C C . PHE A 1 92 ? -7.150 -3.139 9.664 1.00 84.12 92 PHE A C 1
ATOM 727 O O . PHE A 1 92 ? -8.137 -3.872 9.717 1.00 84.12 92 PHE A O 1
ATOM 734 N N . GLU A 1 93 ? -6.272 -3.055 10.657 1.00 83.94 93 GLU A N 1
ATOM 735 C CA . GLU A 1 93 ? -6.507 -3.529 12.017 1.00 83.94 93 GLU A CA 1
ATOM 736 C C . GLU A 1 93 ? -7.034 -2.369 12.872 1.00 83.94 93 GLU A C 1
ATOM 738 O O . GLU A 1 93 ? -6.551 -1.240 12.762 1.00 83.94 93 GLU A O 1
ATOM 743 N N . ASP A 1 94 ? -8.040 -2.648 13.707 1.00 80.69 94 ASP A N 1
ATOM 744 C CA . ASP A 1 94 ? -8.659 -1.678 14.624 1.00 80.69 94 ASP A CA 1
ATOM 745 C C . ASP A 1 94 ? -9.113 -0.367 13.939 1.00 80.69 94 ASP A C 1
ATOM 747 O O . ASP A 1 94 ? -8.894 0.741 14.429 1.00 80.69 94 ASP A O 1
ATOM 751 N N . ALA A 1 95 ? -9.770 -0.482 12.776 1.00 76.94 95 ALA A N 1
ATOM 752 C CA . ALA A 1 95 ? -10.164 0.660 11.937 1.00 76.94 95 ALA A CA 1
ATOM 753 C C . ALA A 1 95 ? -11.034 1.717 12.658 1.00 76.94 95 ALA A C 1
ATOM 755 O O . ALA A 1 95 ? -10.999 2.896 12.301 1.00 76.94 95 ALA A O 1
ATOM 756 N N . GLN A 1 96 ? -11.802 1.307 13.674 1.00 77.94 96 GLN A N 1
ATOM 757 C CA . GLN A 1 96 ? -12.655 2.189 14.487 1.00 77.94 96 GLN A CA 1
ATOM 758 C C . GLN A 1 96 ? -11.989 2.648 15.798 1.00 77.94 96 GLN A C 1
ATOM 760 O O . GLN A 1 96 ? -12.547 3.476 16.523 1.00 77.94 96 GLN A O 1
ATOM 765 N N . GLY A 1 97 ? -10.803 2.132 16.122 1.00 77.44 97 GLY A N 1
ATOM 766 C CA . GLY A 1 97 ? -10.131 2.393 17.385 1.00 77.44 97 GLY A CA 1
ATOM 767 C C . GLY A 1 97 ? -9.314 3.682 17.432 1.00 77.44 97 GLY A C 1
ATOM 768 O O . GLY A 1 97 ? -9.492 4.643 16.668 1.00 77.44 97 GLY A O 1
ATOM 769 N N . GLN A 1 98 ? -8.426 3.764 18.426 1.00 74.38 98 GLN A N 1
ATOM 770 C CA . GLN A 1 98 ? -7.605 4.960 18.640 1.00 74.38 98 GLN A CA 1
ATOM 771 C C . GLN A 1 98 ? -6.362 5.005 17.752 1.00 74.38 98 GLN 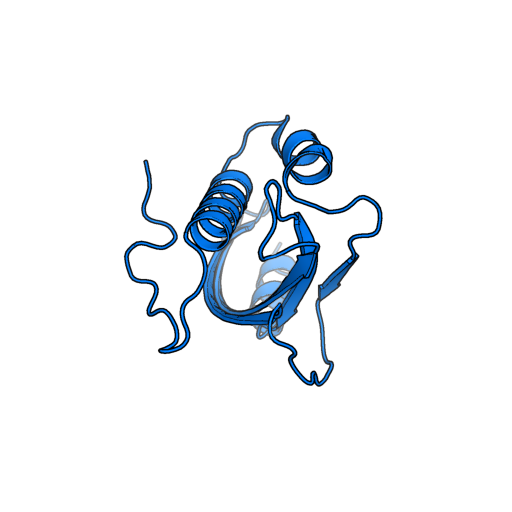A C 1
ATOM 773 O O . GLN A 1 98 ? -5.943 6.106 17.395 1.00 74.38 98 GLN A O 1
ATOM 778 N N . LYS A 1 99 ? -5.812 3.845 17.385 1.00 80.38 99 LYS A N 1
ATOM 779 C CA . LYS A 1 99 ? -4.578 3.714 16.604 1.00 80.38 99 LYS A CA 1
ATOM 780 C C . LYS A 1 99 ? -4.758 2.647 15.514 1.00 80.38 99 LYS A C 1
ATOM 782 O O . LYS A 1 99 ? -4.219 1.554 15.669 1.00 80.38 99 LYS A O 1
ATOM 787 N N . PRO A 1 100 ? -5.528 2.939 14.449 1.00 84.00 100 PRO A N 1
ATOM 788 C CA . PRO A 1 100 ? -5.670 2.007 13.338 1.00 84.00 100 PRO A CA 1
ATOM 789 C C . PRO A 1 100 ? -4.307 1.761 12.682 1.00 84.00 100 PRO A C 1
ATOM 791 O O . PRO A 1 100 ? -3.501 2.687 12.569 1.00 84.00 100 PRO A O 1
ATOM 794 N N . LYS A 1 101 ? -4.067 0.528 12.236 1.00 84.50 101 LYS A N 1
ATOM 795 C CA . LYS A 1 101 ? -2.836 0.122 11.540 1.00 84.50 101 LYS A CA 1
ATOM 796 C C . LYS A 1 101 ? -3.158 -0.610 10.246 1.00 84.50 101 LYS A C 1
ATOM 798 O O . LYS A 1 101 ? -4.219 -1.218 10.126 1.00 84.50 101 LYS A O 1
ATOM 803 N N . ILE A 1 102 ? -2.250 -0.573 9.273 1.00 83.75 102 ILE A N 1
ATOM 804 C CA . ILE A 1 102 ? -2.395 -1.366 8.049 1.00 83.75 102 ILE A CA 1
ATOM 805 C C . ILE A 1 102 ? -1.972 -2.804 8.358 1.00 83.75 102 ILE A C 1
ATOM 807 O O . ILE A 1 102 ? -0.826 -3.064 8.719 1.00 83.75 102 ILE A O 1
ATOM 811 N N . LYS A 1 103 ? -2.910 -3.739 8.206 1.00 84.19 103 LYS A N 1
ATOM 812 C CA . LYS A 1 103 ? -2.679 -5.183 8.320 1.00 84.19 103 LYS A CA 1
ATOM 813 C C . LYS A 1 103 ? -2.227 -5.785 6.992 1.00 84.19 103 LYS A C 1
ATOM 815 O O . LYS A 1 103 ? -1.433 -6.719 6.968 1.00 84.19 103 LYS A O 1
ATOM 820 N N . SER A 1 104 ? -2.719 -5.267 5.871 1.00 80.81 104 SER A N 1
ATOM 821 C CA . SER A 1 104 ? -2.271 -5.728 4.559 1.00 80.81 104 SER A CA 1
ATOM 822 C C . SER A 1 104 ? -2.311 -4.620 3.525 1.00 80.81 104 SER A C 1
ATOM 824 O O . SER A 1 104 ? -3.240 -3.811 3.521 1.00 80.81 104 SER A O 1
ATOM 826 N N . TYR A 1 105 ? -1.307 -4.616 2.649 1.00 83.88 105 TYR A N 1
ATOM 827 C CA . TYR A 1 105 ? -1.263 -3.768 1.467 1.00 83.88 105 TYR A CA 1
ATOM 828 C C . TYR A 1 105 ? -1.035 -4.616 0.214 1.00 83.88 105 TYR A C 1
ATOM 830 O O . TYR A 1 105 ? -0.027 -5.316 0.104 1.00 83.88 105 TYR A O 1
ATOM 838 N N . GLY A 1 106 ? -1.992 -4.565 -0.710 1.00 82.81 106 GLY A N 1
ATOM 839 C CA . GLY A 1 106 ? -1.953 -5.260 -1.991 1.00 82.81 106 GLY A CA 1
ATOM 840 C C . GLY A 1 106 ? -1.921 -4.287 -3.163 1.00 82.81 106 GLY A C 1
ATOM 841 O O . GLY A 1 106 ? -2.646 -3.294 -3.132 1.00 82.81 106 GLY A O 1
ATOM 842 N N . ILE A 1 107 ? -1.122 -4.578 -4.194 1.00 83.50 107 ILE A N 1
ATOM 843 C CA . ILE A 1 107 ? -1.081 -3.798 -5.443 1.00 83.50 107 ILE A CA 1
ATOM 844 C C . ILE A 1 107 ? -1.254 -4.711 -6.662 1.00 83.50 107 ILE A C 1
ATOM 846 O O . ILE A 1 107 ? -0.613 -5.764 -6.767 1.00 83.50 107 ILE A O 1
ATOM 850 N N . TRP A 1 108 ? -2.057 -4.245 -7.623 1.00 84.38 108 TRP A N 1
ATOM 851 C CA . TRP A 1 108 ? -2.200 -4.809 -8.964 1.00 84.38 108 TRP A CA 1
ATOM 852 C C . TRP A 1 108 ? -2.001 -3.726 -10.015 1.00 84.38 108 TRP A C 1
ATOM 854 O O . TRP A 1 108 ? -2.748 -2.757 -10.064 1.00 84.38 108 TRP A O 1
ATOM 864 N N . ALA A 1 109 ? -1.020 -3.925 -10.884 1.00 83.81 109 ALA A N 1
ATOM 865 C CA . ALA A 1 109 ? -0.735 -3.058 -12.018 1.00 83.81 109 ALA A CA 1
ATOM 866 C C . ALA A 1 109 ? -0.316 -3.920 -13.213 1.00 83.81 109 ALA A C 1
ATOM 868 O O . ALA A 1 109 ? 0.093 -5.074 -13.033 1.00 83.81 109 ALA A O 1
ATOM 869 N N 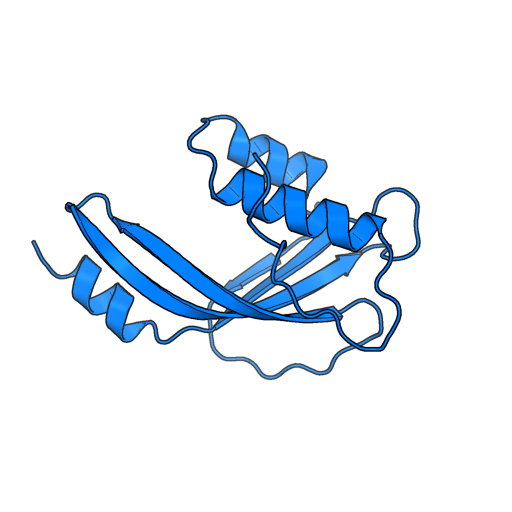. ASP A 1 110 ? -0.371 -3.363 -14.423 1.00 83.56 110 ASP A N 1
ATOM 870 C CA . ASP A 1 110 ? 0.299 -3.974 -15.572 1.00 83.56 110 ASP A CA 1
ATOM 871 C C . ASP A 1 110 ? 1.820 -3.890 -15.375 1.00 83.56 110 ASP A C 1
ATOM 873 O O . ASP A 1 110 ? 2.472 -2.881 -15.653 1.00 83.56 110 ASP A O 1
ATOM 877 N N . SER A 1 111 ? 2.399 -4.980 -14.873 1.00 79.31 111 SER A N 1
ATOM 878 C CA . SER A 1 111 ? 3.831 -5.073 -14.599 1.00 79.31 111 SER A CA 1
ATOM 879 C C . SER A 1 111 ? 4.685 -5.153 -15.865 1.00 79.31 111 SER A C 1
ATOM 881 O O . SER A 1 111 ? 5.906 -5.036 -15.767 1.00 79.31 111 SER A O 1
ATOM 883 N N . SER A 1 112 ? 4.091 -5.315 -17.056 1.00 82.62 112 SER A N 1
ATOM 884 C CA . SER A 1 112 ? 4.846 -5.398 -18.309 1.00 82.62 112 SER A CA 1
ATOM 885 C C . SER A 1 112 ? 5.554 -4.084 -18.651 1.00 82.62 112 SER A C 1
ATOM 887 O O . SER A 1 112 ? 6.638 -4.114 -19.237 1.00 82.62 112 SER A O 1
ATOM 889 N N . LEU A 1 113 ? 4.993 -2.939 -18.241 1.00 78.88 113 LEU A N 1
ATOM 890 C CA . LEU A 1 113 ? 5.622 -1.624 -18.388 1.00 78.88 113 LEU A CA 1
ATOM 891 C C . LEU A 1 113 ? 6.871 -1.510 -17.509 1.00 78.88 113 LEU A C 1
ATOM 893 O O . LEU A 1 113 ? 7.941 -1.147 -17.998 1.00 78.88 113 LEU A O 1
ATOM 897 N N . LEU A 1 114 ? 6.752 -1.911 -16.242 1.00 80.50 114 LEU A N 1
ATOM 898 C CA . LEU A 1 114 ? 7.865 -1.917 -15.297 1.00 80.50 114 LEU A CA 1
ATOM 899 C C . LEU A 1 114 ? 8.964 -2.899 -15.728 1.00 80.50 114 LEU A C 1
ATOM 901 O O . LEU A 1 114 ? 10.139 -2.543 -15.736 1.00 80.50 114 LEU A O 1
ATOM 905 N N . ALA A 1 115 ? 8.592 -4.114 -16.141 1.00 83.12 115 ALA A N 1
ATOM 906 C CA . ALA A 1 115 ? 9.540 -5.125 -16.605 1.00 83.12 115 ALA A CA 1
ATOM 907 C C . ALA A 1 115 ? 10.365 -4.627 -17.805 1.00 83.12 115 ALA A C 1
ATOM 909 O O . ALA A 1 115 ? 11.590 -4.731 -17.795 1.00 83.12 115 ALA A O 1
ATOM 910 N N . LYS A 1 116 ? 9.715 -4.001 -18.797 1.00 84.56 116 LYS A N 1
ATOM 911 C CA . LYS A 1 116 ? 10.397 -3.414 -19.964 1.00 84.56 116 LYS A CA 1
ATOM 912 C C . LYS A 1 116 ? 11.357 -2.287 -19.586 1.00 84.56 116 LYS A C 1
ATOM 914 O O . LYS A 1 116 ? 12.429 -2.186 -20.177 1.00 84.56 116 LYS A O 1
ATOM 919 N N . ALA A 1 117 ? 10.978 -1.434 -18.637 1.00 81.25 117 ALA A N 1
ATOM 920 C CA . ALA A 1 117 ? 11.817 -0.322 -18.197 1.00 81.25 117 ALA A CA 1
ATOM 921 C C . ALA A 1 117 ? 13.054 -0.797 -17.418 1.00 81.25 117 ALA A C 1
ATOM 923 O O . ALA A 1 117 ? 14.133 -0.235 -17.581 1.00 81.25 117 ALA A O 1
ATOM 924 N N . ILE A 1 118 ? 12.928 -1.870 -16.628 1.00 83.75 118 ILE A N 1
ATOM 925 C CA . ILE A 1 118 ? 14.056 -2.484 -15.908 1.00 83.75 118 ILE A CA 1
ATOM 926 C C . ILE A 1 118 ? 15.055 -3.144 -16.875 1.00 83.75 118 ILE A C 1
ATOM 928 O O . ILE A 1 118 ? 16.259 -3.125 -16.623 1.00 83.75 118 ILE A O 1
ATOM 932 N N . GLU A 1 119 ? 14.584 -3.728 -17.980 1.00 82.69 119 GLU A N 1
ATOM 933 C CA . GLU A 1 119 ? 15.443 -4.416 -18.958 1.00 82.69 119 GLU A CA 1
ATOM 934 C C . GLU A 1 119 ? 16.265 -3.473 -19.850 1.00 82.69 119 GLU A C 1
ATOM 936 O O . GLU A 1 119 ? 17.262 -3.903 -20.441 1.00 82.69 119 GLU A O 1
ATOM 941 N N . LYS A 1 120 ? 15.893 -2.191 -19.943 1.00 71.88 120 LYS A N 1
ATOM 942 C CA . LYS A 1 120 ? 16.689 -1.192 -20.660 1.00 71.88 120 LYS A CA 1
ATOM 943 C C . LYS A 1 120 ? 17.961 -0.866 -19.871 1.00 71.88 120 LYS A C 1
ATOM 945 O O . LYS A 1 120 ? 17.909 -0.332 -18.761 1.00 71.88 120 LYS A O 1
ATOM 950 N N . LYS A 1 121 ? 19.095 -1.232 -20.467 1.00 55.41 121 LYS A N 1
ATOM 951 C CA . LYS A 1 121 ? 20.449 -0.873 -20.033 1.00 55.41 121 LYS A CA 1
ATOM 952 C C . LYS A 1 121 ? 20.925 0.405 -20.696 1.00 55.41 121 LYS A C 1
ATOM 954 O O . LYS A 1 121 ? 20.671 0.541 -21.914 1.00 55.41 121 LYS A O 1
#

Secondary structure (DSSP, 8-state):
---TTTT----SS---HHHHHHHHHHHHHHH---TTHHHHIIIIIEEEEEEEEES-------TTEEEEEEEEEEE-TTS-EEEEEEEEEEEEESTTSSS-EEEEEEEEE-HHHHHHHHH--

Organism: NCBI:txid78864

Radius of gyration: 15.32 Å; chains: 1; bounding box: 41×32×39 Å

pLDDT: mean 76.57, std 12.01, range [33.19, 87.44]